Protein AF-A0A2J8IDV9-F1 (afdb_monomer_lite)

Sequence (109 aa):
MNVLIVAALTFICKALPYTHPPIERTEMTYIHSQITTPRRSRQLPAPVPDWSKLSRGDLVKVFCRDGGTLLGHIDMIALDRSVFWIIQNDGNGRVLVCGADMPHVVAAS

Foldseek 3Di:
DPPPPVVVVVPPDDDDPDDDDDDDDDDPPPPPPDPPDPDPDPPDLDPQAPCNVPDFQFWKWKQFPVRDIATFGWHDADPSNQKTWGQGDVRPDIDIDGCVRVIRMDGDD

Secondary structure (DSSP, 8-state):
--SHHHHGGGGSSS-----PPP--------------------PPPPPPPGGGG--TT-EEEEE-TTS-EEEEEEEEE-TTSSEEEEEEGGGTEEEEEEGGG--EEEE--

pLDDT: mean 72.09, std 22.68, range [32.66, 96.5]

Structure (mmCIF, N/CA/C/O backbone):
data_AF-A0A2J8IDV9-F1
#
_entry.id   AF-A0A2J8IDV9-F1
#
loop_
_atom_site.group_PDB
_atom_site.id
_atom_site.type_symbol
_atom_site.label_atom_id
_atom_site.label_alt_id
_atom_site.label_comp_id
_atom_site.label_asym_id
_atom_site.label_entity_id
_atom_site.label_seq_id
_atom_site.pdbx_PDB_ins_code
_atom_site.Cartn_x
_atom_site.Cartn_y
_atom_site.Cartn_z
_atom_site.occupancy
_atom_site.B_iso_or_equiv
_atom_site.auth_seq_id
_atom_site.auth_comp_id
_atom_site.auth_asym_id
_atom_site.auth_atom_id
_atom_site.pdbx_PDB_model_num
ATOM 1 N N . MET A 1 1 ? 12.111 -21.217 -1.799 1.00 39.59 1 MET A N 1
ATOM 2 C CA . MET A 1 1 ? 11.144 -20.889 -2.870 1.00 39.59 1 MET A CA 1
ATOM 3 C C . MET A 1 1 ? 9.735 -20.872 -2.280 1.00 39.59 1 MET A C 1
ATOM 5 O O . MET A 1 1 ? 9.008 -21.835 -2.432 1.00 39.59 1 MET A O 1
ATOM 9 N N . ASN A 1 2 ? 9.363 -19.801 -1.572 1.00 32.66 2 ASN A N 1
ATOM 10 C CA . ASN A 1 2 ? 8.027 -19.631 -0.968 1.00 32.66 2 ASN A CA 1
ATOM 11 C C . ASN A 1 2 ? 7.375 -18.328 -1.461 1.00 32.66 2 ASN A C 1
ATOM 13 O O . ASN A 1 2 ? 6.759 -17.604 -0.693 1.00 32.66 2 ASN A O 1
ATOM 17 N N . VAL A 1 3 ? 7.561 -18.004 -2.743 1.00 34.31 3 VAL A N 1
ATOM 18 C CA . VAL A 1 3 ? 6.962 -16.811 -3.373 1.00 34.31 3 VAL A CA 1
ATOM 19 C C . VAL A 1 3 ? 5.718 -17.189 -4.196 1.00 34.31 3 VAL A C 1
ATOM 21 O O . VAL A 1 3 ? 4.932 -16.330 -4.566 1.00 34.31 3 VAL A O 1
ATOM 24 N N . LEU A 1 4 ? 5.466 -18.485 -4.427 1.00 35.34 4 LEU A N 1
ATOM 25 C CA . LEU A 1 4 ? 4.399 -18.928 -5.332 1.00 35.34 4 LEU A CA 1
ATOM 26 C C . LEU A 1 4 ? 2.995 -19.016 -4.705 1.00 35.34 4 LEU A C 1
ATOM 28 O O . LEU A 1 4 ? 2.017 -19.084 -5.440 1.00 35.34 4 LEU A O 1
ATOM 32 N N . ILE A 1 5 ? 2.865 -19.031 -3.374 1.00 37.19 5 ILE A N 1
ATOM 33 C CA . ILE A 1 5 ? 1.570 -19.339 -2.733 1.00 37.19 5 ILE A CA 1
ATOM 34 C C . ILE A 1 5 ? 0.671 -18.100 -2.609 1.00 37.19 5 ILE A C 1
ATOM 36 O O . ILE A 1 5 ? -0.546 -18.226 -2.690 1.00 37.19 5 ILE A O 1
ATOM 40 N N . VAL A 1 6 ? 1.234 -16.891 -2.507 1.00 36.78 6 VAL A N 1
ATOM 41 C CA . VAL A 1 6 ? 0.409 -15.671 -2.397 1.00 36.78 6 VAL A CA 1
ATOM 42 C C . VAL A 1 6 ? -0.120 -15.217 -3.766 1.00 36.78 6 VAL A C 1
ATOM 44 O O . VAL A 1 6 ? -1.219 -14.680 -3.846 1.00 36.78 6 VAL A O 1
ATOM 47 N N . ALA A 1 7 ? 0.579 -15.534 -4.863 1.00 34.97 7 ALA A N 1
ATOM 48 C CA . ALA A 1 7 ? 0.094 -15.264 -6.221 1.00 34.97 7 ALA A CA 1
ATOM 49 C C . ALA A 1 7 ? -1.038 -16.215 -6.671 1.00 34.97 7 ALA A C 1
ATOM 51 O O . ALA A 1 7 ? -1.817 -15.874 -7.560 1.00 34.97 7 ALA A O 1
ATOM 52 N N . ALA A 1 8 ? -1.164 -17.398 -6.058 1.00 34.50 8 ALA A N 1
ATOM 53 C CA . ALA A 1 8 ? -2.122 -18.416 -6.495 1.00 34.50 8 ALA A CA 1
ATOM 54 C C . ALA A 1 8 ? -3.587 -18.099 -6.133 1.00 34.50 8 ALA A C 1
ATOM 56 O O . ALA A 1 8 ? -4.497 -18.617 -6.775 1.00 34.50 8 ALA A O 1
ATOM 57 N N . LEU A 1 9 ? -3.844 -17.216 -5.161 1.00 35.00 9 LEU A N 1
ATOM 58 C CA . LEU A 1 9 ? -5.214 -16.806 -4.814 1.00 35.00 9 LEU A CA 1
ATOM 59 C C . LEU A 1 9 ? -5.765 -15.685 -5.712 1.00 35.00 9 LEU A C 1
ATOM 61 O O . LEU A 1 9 ? -6.968 -15.444 -5.705 1.00 35.00 9 LEU A O 1
ATOM 65 N N . THR A 1 10 ? -4.931 -15.046 -6.542 1.00 38.91 10 THR A N 1
ATOM 66 C CA . THR A 1 10 ? -5.380 -14.053 -7.540 1.00 38.91 10 THR A CA 1
ATOM 67 C C . THR A 1 10 ? -5.813 -14.697 -8.868 1.00 38.91 10 THR A C 1
ATOM 69 O O . THR A 1 10 ? -6.377 -14.020 -9.722 1.00 38.91 10 THR A O 1
ATOM 72 N N . PHE A 1 11 ? -5.619 -16.011 -9.044 1.00 37.75 11 PHE A N 1
ATOM 73 C CA . PHE A 1 11 ? -5.992 -16.742 -10.265 1.00 37.75 11 PHE A CA 1
ATOM 74 C C . PHE A 1 11 ? -7.257 -17.604 -10.118 1.00 37.75 11 PHE A C 1
ATOM 76 O O . PHE A 1 11 ? -7.483 -18.539 -10.880 1.00 37.75 11 PHE A O 1
ATOM 83 N N . ILE A 1 12 ? -8.116 -17.286 -9.153 1.00 45.00 12 ILE A N 1
ATOM 84 C CA . ILE A 1 12 ? -9.495 -17.774 -9.125 1.00 45.00 12 ILE A CA 1
ATOM 85 C C . ILE A 1 12 ? -10.350 -16.567 -9.503 1.00 45.00 12 ILE A C 1
ATOM 87 O O . ILE A 1 12 ? -10.506 -15.684 -8.670 1.00 45.00 12 ILE A O 1
ATOM 91 N N . CYS A 1 13 ? -10.792 -16.478 -10.768 1.00 37.94 13 CYS A N 1
ATOM 92 C CA . CYS A 1 13 ? -12.055 -15.833 -11.209 1.00 37.94 13 CYS A CA 1
ATOM 93 C C . CYS A 1 13 ? -12.103 -15.326 -12.665 1.00 37.94 13 CYS A C 1
ATOM 95 O O . CYS A 1 13 ? -13.123 -14.746 -13.034 1.00 37.94 13 CYS A O 1
ATOM 97 N N . LYS A 1 14 ? -11.117 -15.546 -13.551 1.00 39.75 14 LYS A N 1
ATOM 98 C CA . LYS A 1 14 ? -11.325 -15.213 -14.978 1.00 39.75 14 LYS A CA 1
ATOM 99 C C . LYS A 1 14 ? -11.093 -16.372 -15.946 1.00 39.75 14 LYS A C 1
ATOM 101 O O . LYS A 1 14 ? -9.972 -16.682 -16.313 1.00 39.75 14 LYS A O 1
ATOM 106 N N . ALA A 1 15 ? -12.241 -16.891 -16.392 1.00 45.69 15 ALA A N 1
ATOM 107 C CA . ALA A 1 15 ? -12.532 -17.450 -17.708 1.00 45.69 15 ALA A CA 1
ATOM 108 C C . ALA A 1 15 ? -11.778 -18.721 -18.119 1.00 45.69 15 ALA A C 1
ATOM 110 O O . ALA A 1 15 ? -10.770 -18.667 -18.813 1.00 45.69 15 ALA A O 1
ATOM 111 N N . LEU A 1 16 ? -12.388 -19.873 -17.837 1.00 41.62 16 LEU A N 1
ATOM 112 C CA . LEU A 1 16 ? -12.320 -21.005 -18.758 1.00 41.62 16 LEU A CA 1
ATOM 113 C C . LEU A 1 16 ? -13.758 -21.376 -19.155 1.00 41.62 16 LEU A C 1
ATOM 115 O O . LEU A 1 16 ? -14.582 -21.589 -18.261 1.00 41.62 16 LEU A O 1
ATOM 119 N N . PRO A 1 17 ? -14.106 -21.411 -20.455 1.00 40.03 17 PRO A N 1
ATOM 120 C CA . PRO A 1 17 ? -15.370 -21.988 -20.888 1.00 40.03 17 PRO A CA 1
ATOM 121 C C . PRO A 1 17 ? -15.354 -23.484 -20.551 1.00 40.03 17 PRO A C 1
ATOM 123 O O . PRO A 1 17 ? -14.436 -24.208 -20.934 1.00 40.03 17 PRO A O 1
ATOM 126 N N . TYR A 1 18 ? -16.355 -23.938 -19.799 1.00 36.88 18 TYR A N 1
ATOM 127 C CA . TYR A 1 18 ? -16.581 -25.356 -19.536 1.00 36.88 18 TYR A CA 1
ATOM 128 C C . TYR A 1 18 ? -16.983 -26.037 -20.848 1.00 36.88 18 TYR A C 1
ATOM 130 O O . TYR A 1 18 ? -18.152 -26.038 -21.228 1.00 36.88 18 TYR A O 1
ATOM 138 N N . THR A 1 19 ? -16.017 -26.630 -21.540 1.00 47.16 19 THR A N 1
ATOM 139 C CA . THR A 1 19 ? -16.297 -27.656 -22.544 1.00 47.16 19 THR A CA 1
ATOM 140 C C . THR A 1 19 ? -16.024 -28.999 -21.881 1.00 47.16 19 THR A C 1
ATOM 142 O O . THR A 1 19 ? -14.879 -29.318 -21.568 1.00 47.16 19 THR A O 1
ATOM 145 N N . HIS A 1 20 ? -17.078 -29.766 -21.601 1.00 54.56 20 HIS A N 1
ATOM 146 C CA . HIS A 1 20 ? -16.950 -31.117 -21.053 1.00 54.56 20 HIS A CA 1
ATOM 147 C C . HIS A 1 20 ? -16.235 -32.031 -22.067 1.00 54.56 20 HIS A C 1
ATOM 149 O O . HIS A 1 20 ? -16.723 -32.149 -23.193 1.00 54.56 20 HIS A O 1
ATOM 155 N N . PRO A 1 21 ? -15.127 -32.710 -21.714 1.00 46.88 21 PRO A N 1
ATOM 156 C CA . PRO A 1 21 ? -14.646 -33.838 -22.503 1.00 46.88 21 PRO A CA 1
ATOM 157 C C . PRO A 1 21 ? -15.559 -35.063 -22.283 1.00 46.88 21 PRO A C 1
ATOM 159 O O . PRO A 1 21 ? -16.137 -35.207 -21.198 1.00 46.88 21 PRO A O 1
ATOM 162 N N . PRO A 1 22 ? -15.723 -35.943 -23.288 1.00 38.03 22 PRO A N 1
ATOM 163 C CA . PRO A 1 22 ? -16.550 -37.138 -23.163 1.00 38.03 22 PRO A CA 1
ATOM 164 C C . PRO A 1 22 ? -15.956 -38.085 -22.113 1.00 38.03 22 PRO A C 1
ATOM 166 O O . PRO A 1 22 ? -14.744 -38.278 -22.037 1.00 38.03 22 PRO A O 1
ATOM 169 N N . ILE A 1 23 ? -16.827 -38.648 -21.274 1.00 57.09 23 ILE A N 1
ATOM 170 C CA . ILE A 1 23 ? -16.466 -39.552 -20.179 1.00 57.09 23 ILE A CA 1
ATOM 171 C C . ILE A 1 23 ? -16.051 -40.900 -20.782 1.00 57.09 23 ILE A C 1
ATOM 173 O O . ILE A 1 23 ? -16.884 -41.788 -20.950 1.00 57.09 23 ILE A O 1
ATOM 177 N N . GLU A 1 24 ? -14.769 -41.071 -21.090 1.00 47.16 24 GLU A N 1
ATOM 178 C CA . GLU A 1 24 ? -14.181 -42.402 -21.238 1.00 47.16 24 GLU A CA 1
ATOM 179 C C . GLU A 1 24 ? -13.545 -42.824 -19.913 1.00 47.16 24 GLU A C 1
ATOM 181 O O . GLU A 1 24 ? -12.675 -42.158 -19.351 1.00 47.16 24 GLU A O 1
ATOM 186 N N . ARG A 1 25 ? -14.076 -43.927 -19.377 1.00 54.59 25 ARG A N 1
ATOM 187 C CA . ARG A 1 25 ? -13.609 -44.606 -18.169 1.00 54.59 25 ARG A CA 1
ATOM 188 C C . ARG A 1 25 ? -12.148 -45.018 -18.341 1.00 54.59 25 ARG A C 1
ATOM 190 O O . ARG A 1 25 ? -11.880 -45.984 -19.047 1.00 54.59 25 ARG A O 1
ATOM 197 N N . THR A 1 26 ? -11.257 -44.390 -17.587 1.00 52.69 26 THR A N 1
ATOM 198 C CA . THR A 1 26 ? -9.921 -44.931 -17.326 1.00 52.69 26 THR A CA 1
ATOM 199 C C . THR A 1 26 ? -9.687 -44.937 -15.820 1.00 52.69 26 THR A C 1
ATOM 201 O O . THR A 1 26 ? -9.956 -43.955 -15.130 1.00 52.69 26 THR A O 1
ATOM 204 N N . GLU A 1 27 ? -9.284 -46.103 -15.322 1.00 45.75 27 GLU A N 1
ATOM 205 C CA . GLU A 1 27 ? -9.136 -46.484 -13.919 1.00 45.75 27 GLU A CA 1
ATOM 206 C C . GLU A 1 27 ? -8.407 -45.443 -13.055 1.00 45.75 27 GLU A C 1
ATOM 208 O O . GLU A 1 27 ? -7.336 -44.940 -13.393 1.00 45.75 27 GLU A O 1
ATOM 213 N N . MET A 1 28 ? -8.981 -45.168 -11.879 1.00 42.06 28 MET A N 1
ATOM 214 C CA . MET A 1 28 ? -8.346 -44.409 -10.804 1.00 42.06 28 MET A CA 1
ATOM 215 C C . MET A 1 28 ? -7.238 -45.243 -10.150 1.00 42.06 28 MET A C 1
ATOM 217 O O . MET A 1 28 ? -7.449 -45.888 -9.123 1.00 42.06 28 MET A O 1
ATOM 221 N N . THR A 1 29 ? -6.028 -45.181 -10.694 1.00 42.53 29 THR A N 1
ATOM 222 C CA . THR A 1 29 ? -4.823 -45.576 -9.955 1.00 42.53 29 THR A CA 1
ATOM 223 C C . THR A 1 29 ? -4.474 -44.444 -8.990 1.00 42.53 29 THR A C 1
ATOM 225 O O . THR A 1 29 ? -3.813 -43.471 -9.352 1.00 42.53 29 THR A O 1
ATOM 228 N N . TYR A 1 30 ? -4.975 -44.529 -7.756 1.00 41.12 30 TYR A N 1
ATOM 229 C CA . TYR A 1 30 ? -4.668 -43.572 -6.693 1.00 41.12 30 TYR A CA 1
ATOM 230 C C . TYR A 1 30 ? -3.213 -43.758 -6.247 1.00 41.12 30 TYR A C 1
ATOM 232 O O . TYR A 1 30 ? -2.897 -44.606 -5.412 1.00 41.12 30 TYR A O 1
ATOM 240 N N . ILE A 1 31 ? -2.301 -42.981 -6.829 1.00 51.06 31 ILE A N 1
ATOM 241 C CA . ILE A 1 31 ? -0.921 -42.915 -6.355 1.00 51.06 31 ILE A CA 1
ATOM 242 C C . ILE A 1 31 ? -0.952 -42.138 -5.037 1.00 51.06 31 ILE A C 1
ATOM 244 O O . ILE A 1 31 ? -1.128 -40.922 -5.023 1.00 51.06 31 ILE A O 1
ATOM 248 N N . HIS A 1 32 ? -0.817 -42.855 -3.922 1.00 48.34 32 HIS A N 1
ATOM 249 C CA . HIS A 1 32 ? -0.695 -42.281 -2.587 1.00 48.34 32 HIS A CA 1
ATOM 250 C C . HIS A 1 32 ? 0.643 -41.530 -2.479 1.00 48.34 32 HIS A C 1
ATOM 252 O O . HIS A 1 32 ? 1.656 -42.077 -2.037 1.00 48.34 32 HIS A O 1
ATOM 258 N N . SER A 1 33 ? 0.670 -40.270 -2.907 1.00 55.97 33 SER A N 1
ATOM 259 C CA . SER A 1 33 ? 1.805 -39.374 -2.709 1.00 55.97 33 SER A CA 1
ATOM 260 C C . SER A 1 33 ? 1.948 -39.084 -1.215 1.00 55.97 33 SER A C 1
ATOM 262 O O . SER A 1 33 ? 1.199 -38.312 -0.620 1.00 55.97 33 SER A O 1
ATOM 264 N N . GLN A 1 34 ? 2.915 -39.749 -0.581 1.00 48.38 34 GLN A N 1
ATOM 265 C CA . GLN A 1 34 ? 3.318 -39.451 0.787 1.00 48.38 34 GLN A CA 1
ATOM 266 C C . GLN A 1 34 ? 3.863 -38.020 0.832 1.00 48.38 34 GLN A C 1
ATOM 268 O O . GLN A 1 34 ? 4.959 -37.734 0.353 1.00 48.38 34 GLN A O 1
ATOM 273 N N . ILE A 1 35 ? 3.067 -37.109 1.390 1.00 53.16 35 ILE A N 1
ATOM 274 C CA . ILE A 1 35 ? 3.471 -35.737 1.684 1.00 53.16 35 ILE A CA 1
ATOM 275 C C . ILE A 1 35 ? 4.557 -35.813 2.760 1.00 53.16 35 ILE A C 1
ATOM 277 O O . ILE A 1 35 ? 4.266 -35.956 3.947 1.00 53.16 35 ILE A O 1
ATOM 281 N N . THR A 1 36 ? 5.824 -35.711 2.364 1.00 52.59 36 THR A N 1
ATOM 282 C CA . THR A 1 36 ? 6.896 -35.371 3.301 1.00 52.59 36 THR A CA 1
ATOM 283 C C . THR A 1 36 ? 6.669 -33.935 3.754 1.00 52.59 36 THR A C 1
ATOM 285 O O . THR A 1 36 ? 6.935 -32.988 3.013 1.00 52.59 36 THR A O 1
ATOM 288 N N . THR A 1 37 ? 6.135 -33.765 4.960 1.00 60.97 37 THR A N 1
ATOM 289 C CA . THR A 1 37 ? 5.991 -32.465 5.613 1.00 60.97 37 THR A CA 1
ATOM 290 C C . THR A 1 37 ? 7.377 -31.835 5.779 1.00 60.97 37 THR A C 1
ATOM 292 O O . THR A 1 37 ? 8.229 -32.405 6.467 1.00 60.97 37 THR A O 1
ATOM 295 N N . PRO A 1 38 ? 7.655 -30.667 5.170 1.00 57.97 38 PRO A N 1
ATOM 296 C CA . PRO A 1 38 ? 8.924 -29.997 5.381 1.00 57.97 38 PRO A CA 1
ATOM 297 C C . PRO A 1 38 ? 9.016 -29.577 6.849 1.00 57.97 38 PRO A C 1
ATOM 299 O O . PRO A 1 38 ? 8.127 -28.920 7.396 1.00 57.97 38 PRO A O 1
ATOM 302 N N . ARG A 1 39 ? 10.108 -29.990 7.495 1.00 55.97 39 ARG A N 1
ATOM 303 C CA . ARG A 1 39 ? 10.456 -29.640 8.872 1.00 55.97 39 ARG A CA 1
ATOM 304 C C . ARG A 1 39 ? 10.418 -28.115 8.993 1.00 55.97 39 ARG A C 1
ATOM 306 O O . ARG A 1 39 ? 11.206 -27.428 8.348 1.00 55.97 39 ARG A O 1
ATOM 313 N N . ARG A 1 40 ? 9.470 -27.597 9.781 1.00 59.62 40 ARG A N 1
ATOM 314 C CA . ARG A 1 40 ? 9.271 -26.163 10.026 1.00 59.62 40 ARG A CA 1
ATOM 315 C C . ARG A 1 40 ? 10.554 -25.617 10.653 1.00 59.62 40 ARG A C 1
ATOM 317 O O . ARG A 1 40 ? 10.783 -25.789 11.848 1.00 59.62 40 ARG A O 1
ATOM 324 N N . SER A 1 41 ? 11.435 -25.033 9.844 1.00 60.78 41 SER A N 1
ATOM 325 C CA . SER A 1 41 ? 12.560 -24.278 10.378 1.00 60.78 41 SER A CA 1
ATOM 326 C C . SER A 1 41 ? 11.972 -23.142 11.209 1.00 60.78 41 SER A C 1
ATOM 328 O O . SER A 1 41 ? 10.983 -22.518 10.819 1.00 60.78 41 SER A O 1
ATOM 330 N N . ARG A 1 42 ? 12.526 -22.920 12.403 1.00 53.41 42 ARG A N 1
ATOM 331 C CA . ARG A 1 42 ? 12.145 -21.796 13.258 1.00 53.41 42 ARG A CA 1
ATOM 332 C C . ARG A 1 42 ? 12.558 -20.515 12.534 1.00 53.41 42 ARG A C 1
ATOM 334 O O . ARG A 1 42 ? 13.680 -20.050 12.709 1.00 53.41 42 ARG A O 1
ATOM 341 N N . GLN A 1 43 ? 11.688 -19.999 11.668 1.00 61.12 43 GLN A N 1
ATOM 342 C CA . GLN A 1 43 ? 11.880 -18.696 11.050 1.00 61.12 43 GLN A CA 1
ATOM 343 C C . GLN A 1 43 ? 11.872 -17.674 12.182 1.00 61.12 43 GLN A C 1
ATOM 345 O O . GLN A 1 43 ? 10.921 -17.602 12.962 1.00 61.12 43 GLN A O 1
ATOM 350 N N . LEU A 1 44 ? 12.981 -16.950 12.324 1.00 62.75 44 LEU A N 1
ATOM 351 C CA . LEU A 1 44 ? 13.028 -15.786 13.195 1.00 62.75 44 LEU A CA 1
ATOM 352 C C . LEU A 1 44 ? 11.922 -14.816 12.749 1.00 62.75 44 LEU A C 1
ATOM 354 O O . LEU A 1 44 ? 11.660 -14.739 11.543 1.00 62.75 44 LEU A O 1
ATOM 358 N N . PRO A 1 45 ? 11.264 -14.104 13.681 1.00 63.53 45 PRO A N 1
ATOM 35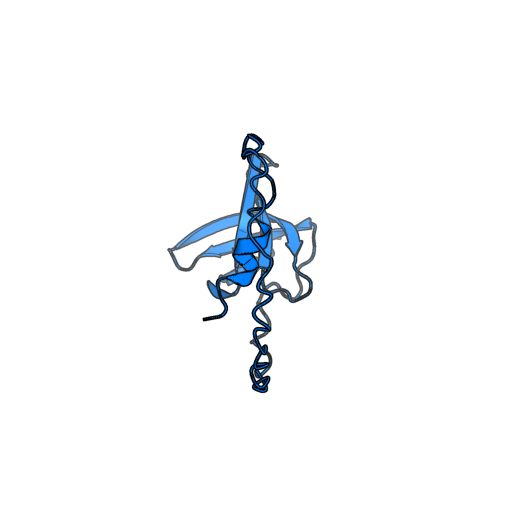9 C CA . PRO A 1 45 ? 10.288 -13.090 13.314 1.00 63.53 45 PRO A CA 1
ATOM 360 C C . PRO A 1 45 ? 10.927 -12.119 12.323 1.00 63.53 45 PRO A C 1
ATOM 362 O O . PRO A 1 45 ? 12.019 -11.604 12.577 1.00 63.53 45 PRO A O 1
ATOM 365 N N . ALA A 1 46 ? 10.276 -11.913 11.178 1.00 66.56 46 ALA A N 1
ATOM 366 C CA . ALA A 1 46 ? 10.712 -10.893 10.239 1.00 66.56 46 ALA A CA 1
ATOM 367 C C . ALA A 1 46 ? 10.693 -9.519 10.939 1.00 66.56 46 ALA A C 1
ATOM 369 O O . ALA A 1 46 ? 9.869 -9.311 11.839 1.00 66.56 46 ALA A O 1
ATOM 370 N N . PRO A 1 47 ? 11.582 -8.587 10.553 1.00 72.38 47 PRO A N 1
ATOM 371 C CA . PRO A 1 47 ? 11.519 -7.212 11.028 1.00 72.38 47 PRO A CA 1
ATOM 372 C C . PRO A 1 47 ? 10.109 -6.647 10.853 1.00 72.38 47 PRO A C 1
ATOM 374 O O . PRO A 1 47 ? 9.454 -6.887 9.838 1.00 72.38 47 PRO A O 1
ATOM 377 N N . VAL A 1 48 ? 9.640 -5.916 11.861 1.00 77.88 48 VAL A N 1
ATOM 378 C CA . VAL A 1 48 ? 8.319 -5.291 11.831 1.00 77.88 48 VAL A CA 1
ATOM 379 C C . VAL A 1 48 ? 8.330 -4.183 10.769 1.00 77.88 48 VAL A C 1
ATOM 381 O O . VAL A 1 48 ? 9.181 -3.301 10.864 1.00 77.88 48 VAL A O 1
ATOM 384 N N . PRO A 1 49 ? 7.416 -4.192 9.781 1.00 81.69 49 PRO A N 1
ATOM 385 C CA . PRO A 1 49 ? 7.395 -3.161 8.748 1.00 81.69 49 PRO A CA 1
ATOM 386 C C . PRO A 1 49 ? 7.067 -1.762 9.284 1.00 81.69 49 PRO A C 1
ATOM 388 O O . PRO A 1 49 ? 6.327 -1.624 10.265 1.00 81.69 49 PRO A O 1
ATOM 391 N N . ASP A 1 50 ? 7.525 -0.720 8.586 1.00 84.00 50 ASP A N 1
ATOM 392 C CA . ASP A 1 50 ? 7.304 0.686 8.968 1.00 84.00 50 ASP A CA 1
ATOM 393 C C . ASP A 1 50 ? 5.809 1.054 9.038 1.00 84.00 50 ASP A C 1
ATOM 395 O O . ASP A 1 50 ? 5.380 1.836 9.885 1.00 84.00 50 ASP A O 1
ATOM 399 N N . TRP A 1 51 ? 4.972 0.398 8.227 1.00 87.06 51 TRP A N 1
ATOM 400 C CA . TRP A 1 51 ? 3.511 0.559 8.233 1.00 87.06 51 TRP A CA 1
ATOM 401 C C . TRP A 1 51 ? 2.790 -0.278 9.301 1.00 87.06 51 TRP A C 1
ATOM 403 O O . TRP A 1 51 ? 1.563 -0.385 9.302 1.00 87.06 51 TRP A O 1
ATOM 413 N N . SER A 1 52 ? 3.514 -0.888 10.241 1.00 86.19 52 SER A N 1
ATOM 414 C CA . SER A 1 52 ? 2.925 -1.733 11.292 1.00 86.19 52 SER A CA 1
ATOM 415 C C . SER A 1 52 ? 2.007 -1.009 12.274 1.00 86.19 52 SER A C 1
ATOM 417 O O . SER A 1 52 ? 1.272 -1.655 13.016 1.00 86.19 52 SER A O 1
ATOM 419 N N . LYS A 1 53 ? 2.031 0.320 12.290 1.00 89.88 53 LYS A N 1
ATOM 420 C CA . LYS A 1 53 ? 1.128 1.139 13.107 1.00 89.88 53 LYS A CA 1
ATOM 421 C C . LYS A 1 53 ? -0.008 1.757 12.297 1.00 89.88 53 LYS A C 1
ATOM 423 O O . LYS A 1 53 ? -0.917 2.324 12.889 1.00 89.88 53 LYS A O 1
ATOM 428 N N . LEU A 1 54 ? 0.043 1.627 10.973 1.00 93.50 54 LEU A N 1
ATOM 429 C CA . LEU A 1 54 ? -0.965 2.175 10.081 1.00 93.50 54 LEU A CA 1
ATOM 430 C C . LEU A 1 54 ? -2.198 1.275 10.056 1.00 93.50 54 LEU A C 1
ATOM 432 O O . LEU A 1 54 ? -2.130 0.065 10.332 1.00 93.50 54 LEU A O 1
ATOM 436 N N . SER A 1 55 ? -3.317 1.902 9.730 1.00 94.19 55 SER A N 1
ATOM 437 C CA . SER A 1 55 ? -4.654 1.334 9.713 1.00 94.19 55 SER A CA 1
ATOM 438 C C . SER A 1 55 ? -5.357 1.644 8.396 1.00 94.19 55 SER A C 1
ATOM 440 O O . SER A 1 55 ? -4.943 2.487 7.602 1.00 94.19 55 SER A O 1
ATOM 442 N N . ARG A 1 56 ? -6.454 0.928 8.150 1.00 94.56 56 ARG A N 1
ATOM 443 C CA . ARG A 1 56 ? -7.351 1.233 7.037 1.00 94.56 56 ARG A CA 1
ATOM 444 C C . ARG A 1 56 ? -7.835 2.681 7.136 1.00 94.56 56 ARG A C 1
ATOM 446 O O . ARG A 1 56 ? -8.298 3.094 8.193 1.00 94.56 56 ARG A O 1
ATOM 453 N N . GLY A 1 57 ? -7.789 3.394 6.018 1.00 93.69 57 GLY A N 1
ATOM 454 C CA . GLY A 1 57 ? -8.170 4.797 5.908 1.00 93.69 57 GLY A CA 1
ATOM 455 C C . GLY A 1 57 ? -7.013 5.775 6.088 1.00 93.69 57 GLY A C 1
ATOM 456 O O . GLY A 1 57 ? -7.192 6.938 5.749 1.00 93.69 57 GLY A O 1
ATOM 457 N N . ASP A 1 58 ? -5.836 5.339 6.544 1.00 95.25 58 ASP A N 1
ATOM 458 C CA . ASP A 1 58 ? -4.685 6.237 6.665 1.00 95.25 58 ASP A CA 1
ATOM 459 C C . ASP A 1 58 ? -4.193 6.671 5.279 1.00 95.25 58 ASP A C 1
ATOM 461 O O . ASP A 1 58 ? -4.009 5.837 4.383 1.00 95.25 58 ASP A O 1
ATOM 465 N N . LEU A 1 59 ? -3.954 7.974 5.108 1.00 95.38 59 LEU A N 1
ATOM 466 C CA . LEU A 1 59 ? -3.272 8.515 3.938 1.00 95.38 59 LEU A CA 1
ATOM 467 C C . LEU A 1 59 ? -1.770 8.245 4.067 1.00 95.38 59 LEU A C 1
ATOM 469 O O . LEU A 1 59 ? -1.143 8.581 5.075 1.00 95.38 59 LEU A O 1
ATOM 473 N N . VAL A 1 60 ? -1.179 7.634 3.043 1.00 95.81 60 VAL A N 1
ATOM 474 C CA . VAL A 1 60 ? 0.221 7.204 3.070 1.00 95.81 60 VAL A CA 1
ATOM 475 C C . VAL A 1 60 ? 0.964 7.587 1.809 1.00 95.81 60 VAL A C 1
ATOM 477 O O . VAL A 1 60 ? 0.417 7.565 0.704 1.00 95.81 60 VAL A O 1
ATOM 480 N N . LYS A 1 61 ? 2.253 7.872 1.986 1.00 96.50 61 LYS A N 1
ATOM 481 C CA . LYS A 1 61 ? 3.222 8.010 0.906 1.00 96.50 61 LYS A CA 1
ATOM 482 C C . LYS A 1 61 ? 4.165 6.810 0.931 1.00 96.50 61 LYS A C 1
ATOM 484 O O . LYS A 1 61 ? 4.802 6.533 1.948 1.00 96.50 61 LYS A O 1
ATOM 489 N N . VAL A 1 62 ? 4.229 6.095 -0.186 1.00 95.62 62 VAL A N 1
ATOM 490 C CA . VAL A 1 62 ? 5.049 4.893 -0.368 1.00 95.62 62 VAL A CA 1
ATOM 491 C C . VAL A 1 62 ? 6.191 5.231 -1.309 1.00 95.62 62 VAL A C 1
ATOM 493 O O . VAL A 1 62 ? 5.953 5.672 -2.432 1.00 95.62 62 VAL A O 1
ATOM 496 N N . PHE A 1 63 ? 7.418 5.011 -0.854 1.00 95.88 63 PHE A N 1
ATOM 497 C CA . PHE A 1 63 ? 8.623 5.135 -1.661 1.00 95.88 63 PHE A CA 1
ATOM 498 C C . PHE A 1 63 ? 9.068 3.734 -2.072 1.00 95.88 63 PHE A C 1
ATOM 500 O O . PHE A 1 63 ? 9.472 2.917 -1.237 1.00 95.88 63 PHE A O 1
ATOM 507 N N . CYS A 1 64 ? 8.936 3.449 -3.362 1.00 91.31 64 CYS A N 1
ATOM 508 C CA . CYS A 1 64 ? 9.313 2.182 -3.961 1.00 91.31 64 CYS A CA 1
ATOM 509 C C . CYS A 1 64 ? 10.824 2.156 -4.229 1.00 91.31 64 CYS A C 1
ATOM 511 O O . CYS A 1 64 ? 11.465 3.182 -4.463 1.00 91.31 64 CYS A O 1
ATOM 513 N N . ARG A 1 65 ? 11.411 0.958 -4.206 1.00 88.62 65 ARG A N 1
ATOM 514 C CA . ARG A 1 65 ? 12.856 0.770 -4.396 1.00 88.62 65 ARG A CA 1
ATOM 515 C C . ARG A 1 65 ? 13.346 1.185 -5.789 1.00 88.62 65 ARG A C 1
ATOM 517 O O . ARG A 1 65 ? 14.510 1.537 -5.947 1.00 88.62 65 ARG A O 1
ATOM 524 N N . ASP A 1 66 ? 12.466 1.143 -6.781 1.00 87.69 66 ASP A N 1
ATOM 525 C CA . ASP A 1 66 ? 12.708 1.590 -8.157 1.00 87.69 66 ASP A CA 1
ATOM 526 C C . ASP A 1 66 ? 12.691 3.124 -8.315 1.00 87.69 66 ASP A C 1
ATOM 528 O O . ASP A 1 66 ? 12.860 3.633 -9.421 1.00 87.69 66 ASP A O 1
ATOM 532 N N . GLY A 1 67 ? 12.507 3.869 -7.219 1.00 89.12 67 GLY A N 1
ATOM 533 C CA . GLY A 1 67 ? 12.388 5.326 -7.221 1.00 89.12 67 GLY A CA 1
ATOM 534 C C . GLY A 1 67 ? 10.961 5.822 -7.463 1.00 89.12 67 GLY A C 1
ATOM 535 O O . GLY A 1 67 ? 10.720 7.030 -7.404 1.00 89.12 67 GLY A O 1
ATOM 536 N N . GLY A 1 68 ? 10.004 4.918 -7.693 1.00 92.25 68 GLY A N 1
ATOM 537 C CA . GLY A 1 68 ? 8.590 5.251 -7.780 1.00 92.25 68 GLY A CA 1
ATOM 538 C C . GLY A 1 68 ? 8.055 5.796 -6.456 1.00 92.25 68 GLY A C 1
ATOM 539 O O . GLY A 1 68 ? 8.510 5.432 -5.371 1.00 92.25 68 GLY A O 1
ATOM 540 N N . THR A 1 69 ? 7.074 6.691 -6.532 1.00 94.50 69 THR A N 1
ATOM 541 C CA . THR A 1 69 ? 6.374 7.195 -5.348 1.00 94.50 69 THR A CA 1
ATOM 542 C C . THR A 1 69 ? 4.877 7.101 -5.558 1.00 94.50 69 THR A C 1
ATOM 544 O O . THR A 1 69 ? 4.365 7.544 -6.584 1.00 94.50 69 THR A O 1
ATOM 547 N N . LEU A 1 70 ? 4.179 6.555 -4.566 1.00 93.25 70 LEU A N 1
ATOM 548 C CA . LEU A 1 70 ? 2.729 6.408 -4.569 1.00 93.25 70 LEU A CA 1
ATOM 549 C C . LEU A 1 70 ? 2.137 7.205 -3.405 1.00 93.25 70 LEU A C 1
ATOM 551 O O . LEU A 1 70 ? 2.700 7.216 -2.311 1.00 93.25 70 LEU A O 1
ATOM 555 N N . LEU A 1 71 ? 0.997 7.851 -3.636 1.00 94.50 71 LEU A N 1
ATOM 556 C CA . LEU A 1 71 ? 0.213 8.543 -2.614 1.00 94.50 71 LEU A CA 1
ATOM 557 C C . LEU A 1 71 ? -1.214 7.999 -2.656 1.00 94.50 71 LEU A C 1
ATOM 559 O O . LEU A 1 71 ? -1.817 7.944 -3.728 1.00 94.50 71 LEU A O 1
ATOM 563 N N . GLY A 1 72 ? -1.751 7.584 -1.512 1.00 94.38 72 GLY A N 1
ATOM 564 C CA . GLY A 1 72 ? -3.101 7.030 -1.462 1.00 94.38 72 GLY A CA 1
ATOM 565 C C . GLY A 1 72 ? -3.546 6.622 -0.067 1.00 94.38 72 GLY A C 1
ATOM 566 O O . GLY A 1 72 ? -2.758 6.636 0.875 1.00 94.38 72 GLY A O 1
ATOM 567 N N . HIS A 1 73 ? -4.817 6.252 0.056 1.00 95.88 73 HIS A N 1
ATOM 568 C CA . HIS A 1 73 ? -5.385 5.771 1.315 1.00 95.88 73 HIS A CA 1
ATOM 569 C C . HIS A 1 73 ? -5.257 4.256 1.416 1.00 95.88 73 HIS A C 1
ATOM 571 O O . HIS A 1 73 ? -5.523 3.545 0.442 1.00 95.88 73 HIS A O 1
ATOM 577 N N . ILE A 1 74 ? -4.908 3.747 2.596 1.00 95.12 74 ILE A N 1
ATOM 578 C CA . ILE A 1 74 ? -4.916 2.306 2.850 1.00 95.12 74 ILE A CA 1
ATOM 579 C C . ILE A 1 74 ? -6.356 1.786 2.790 1.00 95.12 74 ILE A C 1
ATOM 581 O O . ILE A 1 74 ? -7.200 2.180 3.590 1.00 95.12 74 ILE A O 1
ATOM 585 N N . ASP A 1 75 ? -6.632 0.836 1.900 1.00 93.81 75 ASP A N 1
ATOM 586 C CA . ASP A 1 75 ? -7.929 0.145 1.870 1.00 93.81 75 ASP A CA 1
ATOM 587 C C . ASP A 1 75 ? -7.923 -1.128 2.718 1.00 93.81 75 ASP A C 1
ATOM 589 O O . ASP A 1 75 ? -8.894 -1.427 3.409 1.00 93.81 75 ASP A O 1
ATOM 593 N N . MET A 1 76 ? -6.825 -1.884 2.690 1.00 94.88 76 MET A N 1
ATOM 594 C CA . MET A 1 76 ? -6.710 -3.151 3.408 1.00 94.88 76 MET A CA 1
ATOM 595 C C . MET A 1 76 ? -5.257 -3.428 3.778 1.00 94.88 76 MET A C 1
ATOM 597 O O . MET A 1 76 ? -4.354 -3.159 2.990 1.00 94.88 76 MET A O 1
ATOM 601 N N . ILE A 1 77 ? -5.043 -4.014 4.954 1.00 93.44 77 ILE A N 1
ATOM 602 C CA . ILE A 1 77 ? -3.744 -4.511 5.419 1.00 93.44 77 ILE A CA 1
ATOM 603 C C . ILE A 1 77 ? -3.915 -5.996 5.738 1.00 93.44 77 ILE A C 1
ATOM 605 O O . ILE A 1 77 ? -4.886 -6.373 6.397 1.00 93.44 77 ILE A O 1
ATOM 609 N N . ALA A 1 78 ? -2.996 -6.843 5.272 1.00 91.44 78 ALA A N 1
ATOM 610 C CA . ALA A 1 78 ? -2.994 -8.250 5.660 1.00 91.44 78 ALA A CA 1
ATOM 611 C C . ALA A 1 78 ? -2.737 -8.401 7.169 1.00 91.44 78 AL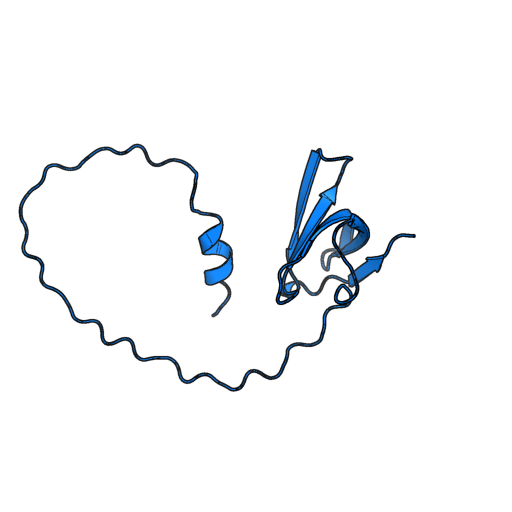A A C 1
ATOM 613 O O . ALA A 1 78 ? -2.005 -7.613 7.767 1.00 91.44 78 ALA A O 1
ATOM 614 N N . LEU A 1 79 ? -3.308 -9.433 7.796 1.00 88.12 79 LEU A N 1
ATOM 615 C CA . LEU A 1 79 ? -3.169 -9.665 9.243 1.00 88.12 79 LEU A CA 1
ATOM 616 C C . LEU A 1 79 ? -1.708 -9.830 9.683 1.00 88.12 79 LEU A C 1
ATOM 618 O O . LEU A 1 79 ? -1.321 -9.359 10.749 1.00 88.12 79 LEU A O 1
ATOM 622 N N . ASP A 1 80 ? -0.896 -10.473 8.847 1.00 87.06 80 ASP A N 1
ATOM 623 C CA . ASP A 1 80 ? 0.541 -10.651 9.063 1.00 87.06 80 ASP A CA 1
ATOM 624 C C . ASP A 1 80 ? 1.371 -9.410 8.692 1.00 87.06 80 ASP A C 1
ATOM 626 O O . ASP A 1 80 ? 2.592 -9.413 8.842 1.00 87.06 80 ASP A O 1
ATOM 630 N N . ARG A 1 81 ? 0.711 -8.352 8.202 1.00 87.31 81 ARG A N 1
ATOM 631 C CA . ARG A 1 81 ? 1.290 -7.087 7.731 1.00 87.31 81 ARG A CA 1
ATOM 632 C C . ARG A 1 81 ? 2.297 -7.238 6.589 1.00 87.31 81 ARG A C 1
ATOM 634 O O . ARG A 1 81 ? 3.012 -6.283 6.288 1.00 87.31 81 ARG A O 1
ATOM 641 N N . SER A 1 82 ? 2.321 -8.394 5.924 1.00 88.31 82 SER A N 1
ATOM 642 C CA . SER A 1 82 ? 3.224 -8.674 4.803 1.00 88.31 82 SER A CA 1
ATOM 643 C C . SER A 1 82 ? 2.908 -7.834 3.568 1.00 88.31 82 SER A C 1
ATOM 645 O O . SER A 1 82 ? 3.809 -7.521 2.792 1.00 88.31 82 SER A O 1
ATOM 647 N N . VAL A 1 83 ? 1.641 -7.459 3.388 1.00 92.44 83 VAL A N 1
ATOM 648 C CA . VAL A 1 83 ? 1.154 -6.668 2.259 1.00 92.44 83 VAL A CA 1
ATOM 649 C C . VAL A 1 83 ? 0.049 -5.704 2.695 1.00 92.44 83 VAL A C 1
ATOM 651 O O . VAL A 1 83 ? -0.652 -5.944 3.686 1.00 92.44 83 VAL A O 1
ATOM 654 N N . PHE A 1 84 ? -0.142 -4.635 1.928 1.00 94.44 84 PHE A N 1
ATOM 655 C CA . PHE A 1 84 ? -1.307 -3.755 2.033 1.00 94.44 84 PHE A CA 1
ATOM 656 C C . PHE A 1 84 ? -1.706 -3.197 0.662 1.00 94.44 84 PHE A C 1
ATOM 658 O O . PHE A 1 84 ? -0.925 -3.229 -0.287 1.00 94.44 84 PHE A O 1
ATOM 665 N N . TRP A 1 85 ? -2.934 -2.695 0.554 1.00 95.19 85 TRP A N 1
ATOM 666 C CA . TRP A 1 85 ? -3.469 -2.068 -0.653 1.00 95.19 85 TRP A CA 1
ATOM 667 C C . TRP A 1 85 ? -3.669 -0.582 -0.424 1.00 95.19 85 TRP A C 1
ATOM 669 O O . TRP A 1 85 ? -4.232 -0.187 0.600 1.00 95.19 85 TRP A O 1
ATOM 679 N N . ILE A 1 86 ? -3.288 0.219 -1.416 1.00 94.94 86 ILE A N 1
ATOM 680 C CA . ILE A 1 86 ? -3.598 1.647 -1.467 1.00 94.94 86 ILE A CA 1
ATOM 681 C C . ILE A 1 86 ? -4.576 1.953 -2.593 1.00 94.94 86 ILE A C 1
ATOM 683 O O . ILE A 1 86 ? -4.438 1.437 -3.705 1.00 94.94 86 ILE A O 1
ATOM 687 N N . ILE A 1 87 ? -5.548 2.811 -2.302 1.00 94.25 87 ILE A N 1
ATOM 688 C CA . ILE A 1 87 ? -6.402 3.450 -3.299 1.00 94.25 87 ILE A CA 1
ATOM 689 C C . ILE A 1 87 ? -5.750 4.770 -3.707 1.00 94.25 87 ILE A C 1
ATOM 691 O O . ILE A 1 87 ? -5.489 5.625 -2.860 1.00 94.25 87 ILE A O 1
ATOM 695 N N . GLN A 1 88 ? -5.510 4.926 -5.004 1.00 89.62 88 GLN A N 1
ATOM 696 C CA . GLN A 1 88 ? -4.953 6.130 -5.620 1.00 89.62 88 GLN A CA 1
ATOM 697 C C . GLN A 1 88 ? -6.006 6.820 -6.493 1.00 89.62 88 GLN A C 1
ATOM 699 O O . GLN A 1 88 ? -7.026 6.212 -6.839 1.00 89.62 88 GLN A O 1
ATOM 704 N N . ASN A 1 89 ? -5.723 8.064 -6.895 1.00 84.12 89 ASN A N 1
ATOM 705 C CA . ASN A 1 89 ? -6.510 8.822 -7.876 1.00 84.12 89 ASN A CA 1
ATOM 706 C C . ASN A 1 89 ? -8.015 8.838 -7.543 1.00 84.12 89 ASN A C 1
ATOM 708 O O . ASN A 1 89 ? -8.839 8.472 -8.381 1.00 84.12 89 ASN A O 1
ATOM 712 N N . ASP A 1 90 ? -8.353 9.153 -6.289 1.00 78.06 90 ASP A N 1
ATOM 713 C CA . ASP A 1 90 ? -9.731 9.268 -5.785 1.00 78.06 90 ASP A CA 1
ATOM 714 C C . ASP A 1 90 ? -10.617 8.023 -5.974 1.00 78.06 90 ASP A C 1
ATOM 716 O O . ASP A 1 90 ? -11.840 8.118 -6.041 1.00 78.06 90 ASP A O 1
ATOM 720 N N . GLY A 1 91 ? -10.018 6.830 -6.051 1.00 78.50 91 GLY A N 1
ATOM 721 C CA . GLY A 1 91 ? -10.761 5.576 -6.233 1.00 78.50 91 GLY A CA 1
ATOM 722 C C . GLY A 1 91 ? -10.500 4.868 -7.556 1.00 78.50 91 GLY A C 1
ATOM 723 O O . GLY A 1 91 ? -10.848 3.694 -7.682 1.00 78.50 91 GLY A O 1
ATOM 724 N N . ASN A 1 92 ? -9.851 5.529 -8.519 1.00 77.06 92 ASN A N 1
ATOM 725 C CA . ASN A 1 92 ? -9.647 4.986 -9.867 1.00 77.06 92 ASN A CA 1
ATOM 726 C C . ASN A 1 92 ? -8.482 3.994 -9.991 1.00 77.06 92 ASN A C 1
ATOM 728 O O . ASN A 1 92 ? -8.293 3.402 -11.053 1.00 77.06 92 ASN A O 1
ATOM 732 N N . GLY A 1 93 ? -7.693 3.792 -8.937 1.00 84.62 93 GLY A N 1
ATOM 733 C CA . GLY A 1 93 ? -6.596 2.830 -8.945 1.00 84.62 93 GLY A CA 1
ATOM 734 C C . GLY A 1 93 ? -6.443 2.130 -7.607 1.00 84.62 93 GLY A C 1
ATOM 735 O O . GLY A 1 93 ? -6.606 2.744 -6.554 1.00 84.62 93 GLY A O 1
ATOM 736 N N . ARG A 1 94 ? -6.095 0.843 -7.649 1.00 91.00 94 ARG A N 1
ATOM 737 C CA . ARG A 1 94 ? -5.671 0.073 -6.477 1.00 91.00 94 ARG A CA 1
ATOM 738 C C . ARG A 1 94 ? -4.299 -0.515 -6.748 1.00 91.00 94 ARG A C 1
ATOM 740 O O . ARG A 1 94 ? -4.114 -1.176 -7.766 1.00 91.00 94 ARG A O 1
ATOM 747 N N . VAL A 1 95 ? -3.364 -0.293 -5.833 1.00 93.88 95 VAL A N 1
ATOM 748 C CA . VAL A 1 95 ? -2.010 -0.848 -5.927 1.00 93.88 95 VAL A CA 1
ATOM 749 C C . VAL A 1 95 ? -1.725 -1.702 -4.703 1.00 93.88 95 VAL A C 1
ATOM 751 O O . VAL A 1 95 ? -1.980 -1.285 -3.573 1.00 93.88 95 VAL A O 1
ATOM 754 N N . LEU A 1 96 ? -1.224 -2.910 -4.952 1.00 94.62 96 LEU A N 1
ATOM 755 C CA . LEU A 1 96 ? -0.700 -3.811 -3.934 1.00 94.62 96 LEU A CA 1
ATOM 756 C C .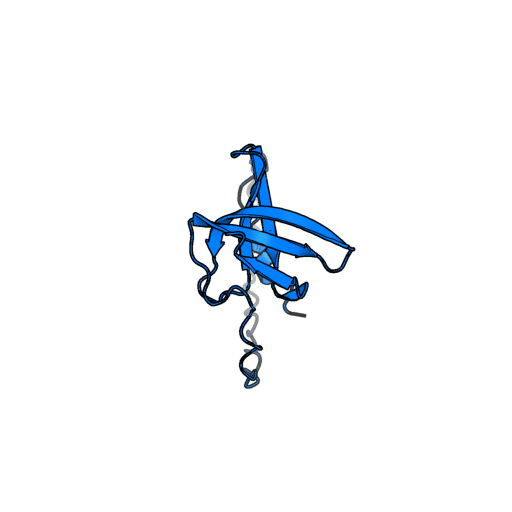 LEU A 1 96 ? 0.738 -3.405 -3.611 1.00 94.62 96 LEU A C 1
ATOM 758 O O . LEU A 1 96 ? 1.558 -3.269 -4.515 1.00 94.62 96 LEU A O 1
ATOM 762 N N . VAL A 1 97 ? 1.040 -3.262 -2.327 1.00 93.31 97 VAL A N 1
ATOM 763 C CA . VAL A 1 97 ? 2.388 -3.007 -1.826 1.00 93.31 97 VAL A CA 1
ATOM 764 C C . VAL A 1 97 ? 2.841 -4.226 -1.032 1.00 93.31 97 VAL A C 1
ATOM 766 O O . VAL A 1 97 ? 2.181 -4.626 -0.067 1.00 93.31 97 VAL A O 1
ATOM 769 N N . CYS A 1 98 ? 3.962 -4.826 -1.438 1.00 93.19 98 CYS A N 1
ATOM 770 C CA . CYS A 1 98 ? 4.524 -6.008 -0.798 1.00 93.19 98 CYS A CA 1
ATOM 771 C C . CYS A 1 98 ? 5.718 -5.650 0.087 1.00 93.19 98 CYS A C 1
ATOM 773 O O . CYS A 1 98 ? 6.663 -5.001 -0.348 1.00 93.19 98 CYS A O 1
ATOM 775 N N . GLY A 1 99 ? 5.727 -6.141 1.326 1.00 90.19 99 GLY A N 1
ATOM 776 C CA . GLY A 1 99 ? 6.831 -5.894 2.251 1.00 90.19 99 GLY A CA 1
ATOM 777 C C . GLY A 1 99 ? 8.142 -6.565 1.849 1.00 90.19 99 GLY A C 1
ATOM 778 O O . GLY A 1 99 ? 9.211 -6.086 2.214 1.00 90.19 99 GLY A O 1
ATOM 779 N N . ALA A 1 100 ? 8.071 -7.619 1.033 1.00 90.00 100 ALA A N 1
ATOM 780 C CA . ALA A 1 100 ? 9.242 -8.246 0.423 1.00 90.00 100 ALA A CA 1
ATOM 781 C C . ALA A 1 100 ? 10.020 -7.293 -0.505 1.00 90.00 100 ALA A C 1
ATOM 783 O O . ALA A 1 100 ? 11.226 -7.466 -0.665 1.00 90.00 100 ALA A O 1
ATOM 784 N N . ASP A 1 101 ? 9.360 -6.265 -1.049 1.00 89.31 101 ASP A N 1
ATOM 785 C CA . ASP A 1 101 ? 9.994 -5.248 -1.898 1.00 89.31 101 ASP A CA 1
ATOM 786 C C . ASP A 1 101 ? 10.681 -4.145 -1.078 1.00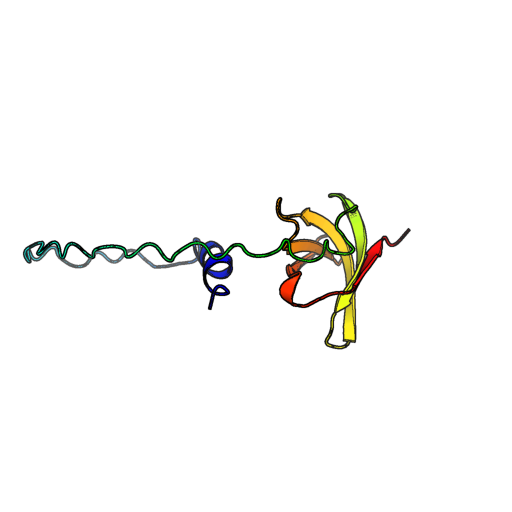 89.31 101 ASP A C 1
ATOM 788 O O . ASP A 1 101 ? 11.283 -3.231 -1.642 1.00 89.31 101 ASP A O 1
ATOM 792 N N . MET A 1 102 ? 10.613 -4.247 0.256 1.00 89.81 102 MET A N 1
ATOM 793 C CA . MET A 1 102 ? 11.182 -3.306 1.222 1.00 89.81 102 MET A CA 1
ATOM 794 C C . MET A 1 102 ? 10.817 -1.835 0.931 1.00 89.81 102 MET A C 1
ATOM 796 O O . MET A 1 102 ? 11.713 -0.991 0.852 1.00 89.81 102 MET A O 1
ATOM 800 N N . PRO A 1 103 ? 9.525 -1.501 0.744 1.00 93.31 103 PRO A N 1
ATOM 801 C CA . PRO A 1 103 ? 9.116 -0.119 0.544 1.00 93.31 103 PRO A CA 1
ATOM 802 C C . PRO A 1 103 ? 9.316 0.682 1.832 1.00 93.31 103 PRO A C 1
ATOM 804 O O . PRO A 1 103 ? 9.090 0.172 2.930 1.00 93.31 103 PRO A O 1
ATOM 807 N N . HIS A 1 104 ? 9.661 1.958 1.699 1.00 94.44 104 HIS A N 1
ATOM 808 C CA . HIS A 1 104 ? 9.620 2.885 2.826 1.00 94.44 104 HIS A CA 1
ATOM 809 C C . HIS A 1 104 ? 8.252 3.574 2.839 1.00 94.44 104 HIS A C 1
ATOM 811 O O . HIS A 1 104 ? 7.845 4.168 1.837 1.00 94.44 104 HIS A O 1
ATOM 817 N N . VAL A 1 105 ? 7.518 3.472 3.949 1.00 95.31 105 VAL A N 1
ATOM 818 C CA . VAL A 1 105 ? 6.129 3.951 4.045 1.00 95.31 105 VAL A CA 1
ATOM 819 C C . VAL A 1 105 ? 6.006 4.959 5.171 1.00 95.31 105 VAL A C 1
ATOM 821 O O . VAL A 1 105 ? 6.373 4.674 6.308 1.00 95.31 105 VAL A O 1
ATOM 824 N N . VAL A 1 106 ? 5.440 6.122 4.859 1.00 95.19 106 VAL A N 1
ATOM 825 C C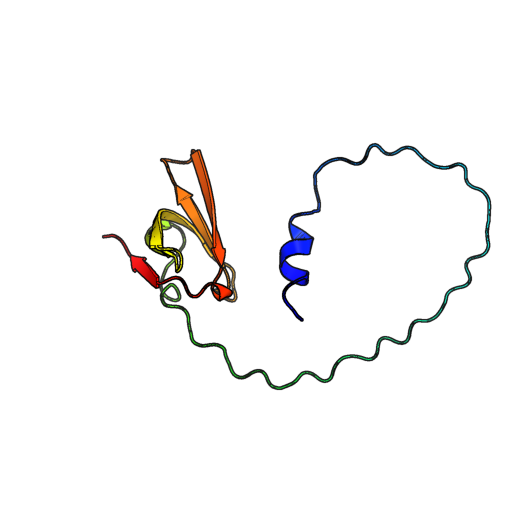A . VAL A 1 106 ? 5.178 7.181 5.840 1.00 95.19 106 VAL A CA 1
ATOM 826 C C . VAL A 1 106 ? 3.714 7.594 5.795 1.00 95.19 106 VAL A C 1
ATOM 828 O O . VAL A 1 106 ? 3.109 7.641 4.721 1.00 95.19 106 VAL A O 1
ATOM 831 N N . ALA A 1 107 ? 3.148 7.912 6.959 1.00 94.38 107 ALA A N 1
ATOM 832 C CA . ALA A 1 107 ? 1.862 8.594 7.024 1.00 94.38 107 ALA A CA 1
ATOM 833 C C . ALA A 1 107 ? 2.010 9.991 6.403 1.00 94.38 107 ALA A C 1
ATOM 835 O O . ALA A 1 107 ? 2.975 10.703 6.692 1.00 94.38 107 ALA A O 1
ATOM 836 N N . ALA A 1 108 ? 1.074 10.365 5.539 1.00 87.94 108 ALA A N 1
ATOM 837 C CA . ALA A 1 108 ? 0.985 11.703 4.976 1.00 87.94 108 ALA A CA 1
ATOM 838 C C . ALA A 1 108 ? -0.122 12.440 5.737 1.00 87.94 108 ALA A C 1
ATOM 840 O O . ALA A 1 108 ? -1.303 12.220 5.494 1.00 87.94 108 ALA A O 1
ATOM 841 N N . SER A 1 109 ? 0.287 13.223 6.732 1.00 73.06 109 SER A N 1
ATOM 842 C CA . SER A 1 109 ? -0.565 14.153 7.484 1.00 73.06 109 SER A CA 1
ATOM 843 C C . SER A 1 109 ? -0.909 15.394 6.676 1.00 73.06 109 SER A C 1
ATOM 845 O O . SER A 1 109 ? 0.006 15.864 5.960 1.00 73.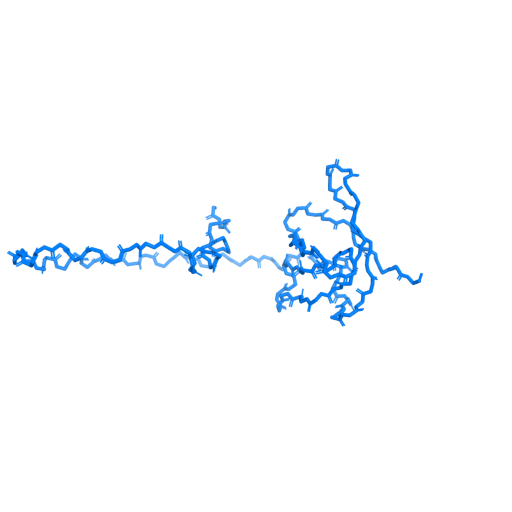06 109 SER A O 1
#

Radius of gyration: 20.69 Å; chains: 1; bounding box: 30×61×36 Å